Protein AF-Q9UZ11-F1 (afdb_monomer_lite)

Radius of gyration: 16.91 Å; chains: 1; bounding box: 34×44×53 Å

Sequence (144 aa):
MSLCFLFAASTLWEVFRMDMGGMKKVLNELENGRSWVAVTVKTREGPTKVLETFEKYLKDNGWKPQFKANWWSSNAFGVAMFEAEKGKEHRVVLVKWVVTEKEEVMNVESKDDREGRTEFYALVDMISDDLIFDSVLRHMMSRY

pLDDT: mean 82.61, std 19.15, range [29.97, 97.5]

Foldseek 3Di:
DDDDPPPVVVLCVLLVQADPVLLVVQVVCQVPFEQEKEWEWEDQDAFVSVQVSVCSSCVVVQKAFPDKDKFAAPQAWTWIWTWIDHDPRTHIYIYTYGNDPGRYTPDMDGDYPVRRVVVVVVRNVVSVVRCVPDPVNVVVVVVD

Structure (mmCIF, N/CA/C/O backbone):
data_AF-Q9UZ11-F1
#
_entry.id   AF-Q9UZ11-F1
#
loop_
_atom_site.group_PDB
_atom_site.id
_atom_site.type_symbol
_atom_site.label_atom_id
_atom_site.label_alt_id
_atom_site.label_comp_id
_atom_site.label_asym_id
_atom_site.label_entity_id
_atom_site.label_seq_id
_atom_site.pdbx_PDB_ins_code
_atom_site.Cartn_x
_atom_site.Cartn_y
_atom_site.Cartn_z
_atom_site.occupancy
_atom_site.B_iso_or_equiv
_atom_site.auth_seq_id
_atom_site.auth_comp_id
_atom_site.auth_asym_id
_atom_site.auth_atom_id
_atom_site.pdbx_PDB_model_num
ATOM 1 N N . MET A 1 1 ? 10.553 15.613 36.832 1.00 41.75 1 MET A N 1
ATOM 2 C CA . MET A 1 1 ? 9.670 15.687 35.643 1.00 41.75 1 MET A CA 1
ATOM 3 C C . MET A 1 1 ? 10.459 16.321 34.507 1.00 41.75 1 MET A C 1
ATOM 5 O O . MET A 1 1 ? 11.206 17.241 34.798 1.00 41.75 1 MET A O 1
ATOM 9 N N . SER A 1 2 ? 10.284 15.828 33.276 1.00 40.19 2 SER A N 1
ATOM 10 C CA . SER A 1 2 ? 10.955 16.212 32.011 1.00 40.19 2 SER A CA 1
ATOM 11 C C . SER A 1 2 ? 12.120 15.332 31.565 1.00 40.19 2 SER A C 1
ATOM 13 O O . SER A 1 2 ? 13.282 15.703 31.658 1.00 40.19 2 SER A O 1
ATOM 15 N N . LEU A 1 3 ? 11.764 14.176 31.000 1.00 29.97 3 LEU A N 1
ATOM 16 C CA . LEU A 1 3 ? 12.594 13.391 30.079 1.00 29.97 3 LEU A CA 1
ATOM 17 C C . LEU A 1 3 ? 11.676 12.561 29.154 1.00 29.97 3 LEU A C 1
ATOM 19 O O . LEU A 1 3 ? 11.809 11.353 29.048 1.00 29.97 3 LEU A O 1
ATOM 23 N N . CYS A 1 4 ? 10.692 13.206 28.513 1.00 34.72 4 CYS A N 1
ATOM 24 C CA . CYS A 1 4 ? 9.807 12.542 27.534 1.00 34.72 4 CYS A CA 1
ATOM 25 C C . CYS A 1 4 ? 9.842 13.156 26.123 1.00 34.72 4 CYS A C 1
ATOM 27 O O . CYS A 1 4 ? 9.191 12.632 25.230 1.00 34.72 4 CYS A O 1
ATOM 29 N N . PHE A 1 5 ? 10.597 14.232 25.876 1.00 32.81 5 PHE A N 1
ATOM 30 C CA . PHE A 1 5 ? 10.496 14.970 24.605 1.00 32.81 5 PHE A CA 1
ATOM 31 C C . PHE A 1 5 ? 11.536 14.614 23.531 1.00 32.81 5 PHE A C 1
ATOM 33 O O . PHE A 1 5 ? 11.407 15.070 22.401 1.00 32.81 5 PHE A O 1
ATOM 40 N N . LEU A 1 6 ? 12.544 13.788 23.830 1.00 32.44 6 LEU A N 1
ATOM 41 C CA . LEU A 1 6 ? 13.666 13.568 22.902 1.00 32.44 6 LEU A CA 1
ATOM 42 C C . LEU A 1 6 ? 13.546 12.322 22.011 1.00 32.44 6 LEU A C 1
ATOM 44 O O . LEU A 1 6 ? 14.249 12.240 21.010 1.00 32.44 6 LEU A O 1
ATOM 48 N N . PHE A 1 7 ? 12.638 11.385 22.302 1.00 32.09 7 PHE A N 1
ATOM 49 C CA . PHE A 1 7 ? 12.524 10.139 21.525 1.00 32.09 7 PHE A CA 1
ATOM 50 C C . PHE A 1 7 ? 11.552 10.201 20.335 1.00 32.09 7 PHE A C 1
ATOM 52 O O . PHE A 1 7 ? 11.575 9.310 19.495 1.00 32.09 7 PHE A O 1
ATOM 59 N N . ALA A 1 8 ? 10.729 11.250 20.222 1.00 38.50 8 ALA A N 1
ATOM 60 C CA . ALA A 1 8 ? 9.795 11.413 19.101 1.00 38.50 8 ALA A CA 1
ATOM 61 C C . ALA A 1 8 ? 10.415 12.124 17.879 1.00 38.50 8 ALA A C 1
ATOM 63 O O . ALA A 1 8 ? 9.884 12.042 16.775 1.00 38.50 8 ALA A O 1
ATOM 64 N N . ALA A 1 9 ? 11.535 12.833 18.057 1.00 33.78 9 ALA A N 1
ATOM 65 C CA . ALA A 1 9 ? 12.107 13.685 17.012 1.00 33.78 9 ALA A CA 1
ATOM 66 C C . ALA A 1 9 ? 12.907 12.907 15.949 1.00 33.78 9 ALA A C 1
ATOM 68 O O . ALA A 1 9 ? 12.912 13.301 14.784 1.00 33.78 9 ALA A O 1
ATOM 69 N N . SER A 1 10 ? 13.550 11.792 16.313 1.00 34.34 10 SER A N 1
ATOM 70 C CA . SER A 1 10 ? 14.327 10.980 15.362 1.00 34.34 10 SER A CA 1
ATOM 71 C C . SER A 1 10 ? 13.445 10.089 14.485 1.00 34.34 10 SER A C 1
ATOM 73 O O . SER A 1 10 ? 13.778 9.828 13.332 1.00 34.34 10 SER A O 1
ATOM 75 N N . THR A 1 11 ? 12.287 9.660 14.990 1.00 43.97 11 THR A N 1
ATOM 76 C CA . THR A 1 11 ? 11.329 8.822 14.258 1.00 43.97 11 THR A CA 1
ATOM 77 C C . THR A 1 11 ? 10.563 9.598 13.189 1.00 43.97 11 THR A C 1
ATOM 79 O O . THR A 1 11 ? 10.284 9.033 12.130 1.00 43.97 11 THR A O 1
ATOM 82 N N . LEU A 1 12 ? 10.298 10.888 13.411 1.00 40.09 12 LEU A N 1
ATOM 83 C CA . LEU A 1 12 ? 9.686 11.772 12.414 1.00 40.09 12 LEU A CA 1
ATOM 84 C C . LEU A 1 12 ? 10.582 11.952 11.177 1.00 40.09 12 LEU A C 1
ATOM 86 O O . LEU A 1 12 ? 10.079 11.946 10.061 1.00 40.09 12 LEU A O 1
ATOM 90 N N . TRP A 1 13 ? 11.904 12.037 11.345 1.00 42.22 13 TRP A N 1
ATOM 91 C CA . TRP A 1 13 ? 12.835 12.399 10.266 1.00 42.22 13 TRP A CA 1
ATOM 92 C C . TRP A 1 13 ? 12.903 11.419 9.081 1.00 42.22 13 TRP A C 1
ATOM 94 O O . TRP A 1 13 ? 13.105 11.858 7.953 1.00 42.22 13 TRP A O 1
ATOM 104 N N . GLU A 1 14 ? 12.702 10.116 9.295 1.00 45.16 14 GLU A N 1
ATOM 105 C CA . GLU A 1 14 ? 12.722 9.131 8.197 1.00 45.16 14 GLU A CA 1
ATOM 106 C C . GLU A 1 14 ? 11.420 9.104 7.387 1.00 45.16 14 GLU A C 1
ATOM 108 O O . GLU A 1 14 ? 11.455 8.927 6.174 1.00 45.16 14 GLU A O 1
ATOM 113 N N . VAL A 1 15 ? 10.275 9.327 8.039 1.00 48.28 15 VAL A N 1
ATOM 114 C CA . VAL A 1 15 ? 8.969 9.442 7.362 1.00 48.28 15 VAL A CA 1
ATOM 115 C C . VAL A 1 15 ? 8.876 10.778 6.604 1.00 48.28 15 VAL A C 1
ATOM 117 O O . VAL A 1 15 ? 8.186 10.881 5.595 1.00 48.28 15 VAL A O 1
ATOM 120 N N . PHE A 1 16 ? 9.635 11.788 7.044 1.00 46.22 16 PHE A N 1
ATOM 121 C CA . PHE A 1 16 ? 9.635 13.161 6.528 1.00 46.22 16 PHE A CA 1
ATOM 122 C C . PHE A 1 16 ? 10.179 13.346 5.101 1.00 46.22 16 PHE A C 1
ATOM 124 O O . PHE A 1 16 ? 10.142 14.468 4.594 1.00 46.22 16 PHE A O 1
ATOM 131 N N . ARG A 1 17 ? 10.706 12.300 4.447 1.00 57.00 17 ARG A N 1
ATOM 132 C CA . ARG A 1 17 ? 11.161 12.401 3.048 1.00 57.00 17 ARG A CA 1
ATOM 133 C C . ARG A 1 17 ? 10.034 12.293 2.026 1.00 57.00 17 ARG A C 1
ATOM 135 O O . ARG A 1 17 ? 10.169 12.889 0.962 1.00 57.00 17 ARG A O 1
ATOM 142 N N . MET A 1 18 ? 8.951 11.581 2.332 1.00 61.84 18 MET A N 1
ATOM 143 C CA . MET A 1 18 ? 7.784 11.530 1.448 1.00 61.84 18 MET A CA 1
ATOM 144 C C . MET A 1 18 ? 6.933 12.787 1.627 1.00 61.84 18 MET A C 1
ATOM 146 O O . MET A 1 18 ? 6.767 13.277 2.744 1.00 61.84 18 MET A O 1
ATOM 150 N N . ASP A 1 19 ? 6.389 13.306 0.523 1.00 71.81 19 ASP A N 1
ATOM 151 C CA . ASP A 1 19 ? 5.545 14.502 0.527 1.00 71.81 19 ASP A CA 1
ATOM 152 C C . ASP A 1 19 ? 4.436 14.430 1.599 1.00 71.81 19 ASP A C 1
ATOM 154 O O . ASP A 1 19 ? 3.516 13.605 1.548 1.00 71.81 19 ASP A O 1
ATOM 158 N N . MET A 1 20 ? 4.520 15.343 2.570 1.00 60.69 20 MET A N 1
ATOM 159 C CA . MET A 1 20 ? 3.581 15.472 3.685 1.00 60.69 20 MET A CA 1
ATOM 160 C C . MET A 1 20 ? 2.146 15.745 3.215 1.00 60.69 20 MET A C 1
ATOM 162 O O . MET A 1 20 ? 1.201 15.381 3.920 1.00 60.69 20 MET A O 1
ATOM 166 N N . GLY A 1 21 ? 1.958 16.391 2.055 1.00 69.31 21 GLY A N 1
ATOM 167 C CA . GLY A 1 21 ? 0.635 16.617 1.466 1.00 69.31 21 GLY A CA 1
ATOM 168 C C . GLY A 1 21 ? -0.012 15.306 1.021 1.00 69.31 21 GLY A C 1
ATOM 169 O O . GLY A 1 21 ? -1.132 14.984 1.426 1.00 69.31 21 GLY A O 1
ATOM 170 N N . GLY A 1 22 ? 0.740 14.514 0.265 1.00 81.25 22 GLY A N 1
ATOM 171 C CA . GLY A 1 22 ? 0.375 13.172 -0.158 1.00 81.25 22 GLY A CA 1
ATOM 172 C C . GLY A 1 22 ? 0.032 12.218 0.982 1.00 81.25 22 GLY A C 1
ATOM 173 O O . GLY A 1 22 ? -1.028 11.591 0.968 1.00 81.25 22 GLY A O 1
ATOM 174 N N . MET A 1 23 ? 0.884 12.149 2.007 1.00 86.12 23 MET A N 1
ATOM 175 C CA . MET A 1 23 ? 0.657 11.254 3.148 1.00 86.12 23 MET A CA 1
ATOM 176 C C . MET A 1 23 ? -0.607 11.633 3.930 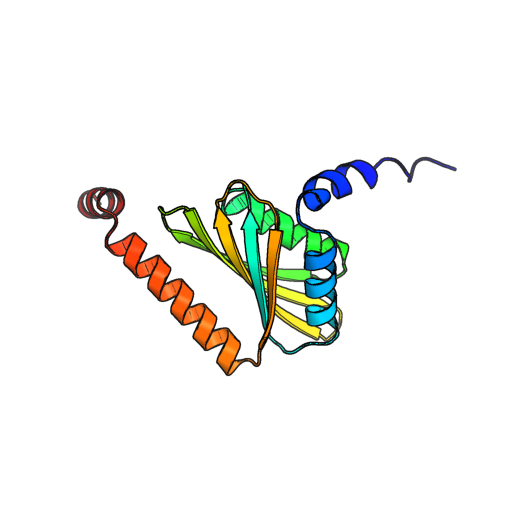1.00 86.12 23 MET A C 1
ATOM 178 O O . MET A 1 23 ? -1.404 10.762 4.265 1.00 86.12 23 MET A O 1
ATOM 182 N N . LYS A 1 24 ? -0.885 12.929 4.136 1.00 88.25 24 LYS A N 1
ATOM 183 C CA . LYS A 1 24 ? -2.157 13.368 4.746 1.00 88.25 24 LYS A CA 1
ATOM 184 C C . LYS A 1 24 ? -3.381 12.889 3.963 1.00 88.25 24 LYS A C 1
ATOM 186 O O . LYS A 1 24 ? -4.381 12.521 4.575 1.00 88.25 24 LYS A O 1
ATOM 191 N N . LYS A 1 25 ? -3.304 12.865 2.628 1.00 91.19 25 LYS A N 1
ATOM 192 C CA . LYS A 1 25 ? -4.383 12.331 1.787 1.00 91.19 25 LYS A CA 1
ATOM 193 C C . LYS A 1 25 ? -4.579 10.829 2.017 1.00 91.19 25 LYS A C 1
ATOM 195 O O . LYS A 1 25 ? -5.719 10.394 2.111 1.00 91.19 25 LYS A O 1
ATOM 200 N N . VAL A 1 26 ? -3.499 10.058 2.183 1.00 91.94 26 VAL A N 1
ATOM 201 C CA . VAL A 1 26 ? -3.579 8.626 2.536 1.00 91.94 26 VAL A CA 1
ATOM 202 C C . VAL A 1 26 ? -4.350 8.425 3.837 1.00 91.94 26 VAL A C 1
ATOM 204 O O . VAL A 1 26 ? -5.270 7.612 3.874 1.00 91.94 26 VAL A O 1
ATOM 207 N N . LEU A 1 27 ? -4.028 9.190 4.885 1.00 91.94 27 LEU A N 1
ATOM 208 C CA . LEU A 1 27 ? -4.745 9.089 6.158 1.00 91.94 27 LEU A CA 1
ATOM 209 C C . LEU A 1 27 ? -6.224 9.460 6.021 1.00 91.94 27 LEU A C 1
ATOM 211 O O . LEU A 1 27 ? -7.078 8.759 6.554 1.00 91.94 27 LEU A O 1
ATOM 215 N N . ASN A 1 28 ? -6.531 10.522 5.274 1.00 93.12 28 ASN A N 1
ATOM 216 C CA . ASN A 1 28 ? -7.914 10.927 5.042 1.00 93.12 28 ASN A CA 1
ATOM 217 C C . ASN A 1 28 ? -8.735 9.825 4.353 1.00 93.12 28 ASN A C 1
ATOM 219 O O . ASN A 1 28 ? -9.866 9.567 4.756 1.00 93.12 28 ASN A O 1
ATOM 223 N N . GLU A 1 29 ? -8.169 9.164 3.340 1.00 94.00 29 GLU A N 1
ATOM 224 C CA . GLU A 1 29 ? -8.831 8.047 2.654 1.00 94.00 29 GLU A CA 1
ATOM 225 C C . GLU A 1 29 ? -8.922 6.792 3.535 1.00 94.00 29 GLU A C 1
ATOM 227 O O . GLU A 1 29 ? -9.893 6.050 3.453 1.00 94.00 29 GLU A O 1
ATOM 232 N N . LEU A 1 30 ? -7.960 6.559 4.426 1.00 92.75 30 LEU A N 1
ATOM 233 C CA . LEU A 1 30 ? -8.035 5.465 5.396 1.00 92.75 30 LEU A CA 1
ATOM 234 C C . LEU A 1 30 ? -9.182 5.644 6.397 1.00 92.75 30 LEU A C 1
ATOM 236 O O . LEU A 1 30 ? -9.888 4.683 6.704 1.00 92.75 30 LEU A O 1
ATOM 240 N N . GLU A 1 31 ? -9.365 6.863 6.903 1.00 91.75 31 GLU A N 1
ATOM 241 C CA . GLU A 1 31 ? -10.382 7.170 7.915 1.00 91.75 31 GLU A CA 1
ATOM 242 C C . GLU A 1 31 ? -11.778 7.330 7.301 1.00 91.75 31 GLU A C 1
ATOM 244 O O . GLU A 1 31 ? -12.756 6.829 7.848 1.00 91.75 31 GLU A O 1
ATOM 249 N N . ASN A 1 32 ? -11.885 7.974 6.136 1.00 91.75 32 ASN A N 1
ATOM 250 C CA . ASN A 1 32 ? -13.180 8.352 5.556 1.00 91.75 32 ASN A CA 1
ATOM 251 C C . ASN A 1 32 ? -13.539 7.594 4.271 1.00 91.75 32 ASN A C 1
ATOM 253 O O . ASN A 1 32 ? -14.658 7.714 3.772 1.00 91.75 32 ASN A O 1
ATOM 257 N N . GLY A 1 33 ? -12.594 6.850 3.702 1.00 87.12 33 GLY A N 1
ATOM 258 C CA . GLY A 1 33 ? -12.736 6.226 2.396 1.00 87.12 33 GLY A CA 1
ATOM 259 C C . GLY A 1 33 ? -13.363 4.836 2.420 1.00 87.12 33 GLY A C 1
ATOM 260 O O . GLY A 1 33 ? -14.078 4.422 3.342 1.00 87.12 33 GLY A O 1
ATOM 261 N N . ARG A 1 34 ? -13.113 4.097 1.338 1.00 92.12 34 ARG A N 1
ATOM 262 C CA . ARG A 1 34 ? -13.656 2.748 1.110 1.00 92.12 34 ARG A CA 1
ATOM 263 C C . ARG A 1 34 ? -12.756 1.670 1.726 1.00 92.12 34 ARG A C 1
ATOM 265 O O . ARG A 1 34 ? -11.782 1.975 2.407 1.00 92.12 34 ARG A O 1
ATOM 272 N N . SER A 1 35 ? -13.126 0.396 1.596 1.00 92.75 35 SER A N 1
ATOM 273 C CA . SER A 1 35 ? -12.389 -0.710 2.228 1.00 92.75 35 SER A CA 1
ATOM 274 C C . SER A 1 35 ? -10.953 -0.845 1.714 1.00 92.75 35 SER A C 1
ATOM 276 O O . SER A 1 35 ? -10.107 -1.343 2.452 1.00 92.75 35 SER A O 1
ATOM 278 N N . TRP A 1 36 ? -10.670 -0.362 0.501 1.00 96.75 36 TRP A N 1
ATOM 279 C CA . TRP A 1 36 ? -9.337 -0.350 -0.093 1.00 96.75 36 TRP A CA 1
ATOM 280 C C . TRP A 1 36 ? -8.851 1.077 -0.348 1.00 96.75 36 TRP A C 1
ATOM 282 O O . TRP A 1 36 ? -9.601 1.911 -0.855 1.00 96.75 36 TRP A O 1
ATOM 292 N N . VAL A 1 37 ? -7.577 1.338 -0.058 1.00 97.12 37 VAL A N 1
ATOM 293 C CA . VAL A 1 37 ? -6.883 2.595 -0.362 1.00 97.12 37 VAL A CA 1
ATOM 294 C C . VAL A 1 37 ? -5.651 2.277 -1.201 1.00 97.12 37 VAL A C 1
ATOM 296 O O . VAL A 1 37 ? -4.677 1.712 -0.707 1.00 97.12 37 VAL A O 1
ATOM 299 N N . ALA A 1 38 ? -5.691 2.632 -2.482 1.00 97.00 38 ALA A N 1
ATOM 300 C CA . ALA A 1 38 ? -4.567 2.486 -3.394 1.00 97.00 38 ALA A CA 1
ATOM 301 C C . ALA A 1 38 ? -3.739 3.775 -3.421 1.00 97.00 38 ALA A C 1
ATOM 303 O O . ALA A 1 38 ? -4.236 4.852 -3.744 1.00 97.00 38 ALA A O 1
ATOM 304 N N . VAL A 1 39 ? -2.458 3.656 -3.107 1.00 96.56 39 VAL A N 1
ATOM 305 C CA . VAL A 1 39 ? -1.474 4.730 -3.050 1.00 96.56 39 VAL A CA 1
ATOM 306 C C . VAL A 1 39 ? -0.446 4.477 -4.142 1.00 96.56 39 VAL A C 1
ATOM 308 O O . VAL A 1 39 ? 0.087 3.379 -4.246 1.00 96.56 39 VAL A O 1
ATOM 311 N N . THR A 1 40 ? -0.166 5.476 -4.972 1.00 96.19 40 THR A N 1
ATOM 312 C CA . THR A 1 40 ? 0.909 5.417 -5.972 1.00 96.19 40 THR A CA 1
ATOM 313 C C . THR A 1 40 ? 2.025 6.341 -5.542 1.00 96.19 40 THR A C 1
ATOM 315 O O . THR A 1 40 ? 1.772 7.525 -5.322 1.00 96.19 40 THR A O 1
ATOM 318 N N . VAL A 1 41 ? 3.246 5.828 -5.442 1.00 95.19 41 VAL A N 1
ATOM 319 C CA . VAL A 1 41 ? 4.390 6.585 -4.941 1.00 95.19 41 VAL A CA 1
ATOM 320 C C . VAL A 1 41 ? 5.608 6.433 -5.839 1.00 95.19 41 VAL A C 1
ATOM 322 O O . VAL A 1 41 ? 5.882 5.373 -6.399 1.00 95.19 41 VAL A O 1
ATOM 325 N N . LYS A 1 42 ? 6.355 7.522 -5.951 1.00 93.69 42 LYS A N 1
ATOM 326 C CA . LYS A 1 42 ? 7.748 7.517 -6.378 1.00 93.69 42 LYS A CA 1
ATOM 327 C C . LYS A 1 42 ? 8.605 7.554 -5.130 1.00 93.69 42 LYS A C 1
ATOM 329 O O . LYS A 1 42 ? 8.310 8.325 -4.219 1.00 93.69 42 LYS A O 1
ATOM 334 N N . THR A 1 43 ? 9.641 6.736 -5.102 1.00 92.62 43 THR A N 1
ATOM 335 C CA . THR A 1 43 ? 10.548 6.664 -3.959 1.00 92.62 43 THR A CA 1
ATOM 336 C C . THR A 1 43 ? 11.975 6.431 -4.419 1.00 92.62 43 THR A C 1
ATOM 338 O O . THR A 1 43 ? 12.191 5.895 -5.494 1.00 92.62 43 THR A O 1
ATOM 341 N N . ARG A 1 44 ? 12.964 6.825 -3.629 1.00 91.19 44 ARG A N 1
ATOM 342 C CA . ARG A 1 44 ? 14.379 6.476 -3.815 1.00 91.19 44 ARG A CA 1
ATOM 343 C C . ARG A 1 44 ? 14.728 5.166 -3.117 1.00 91.19 44 ARG A C 1
ATOM 345 O O . ARG A 1 44 ? 15.835 4.660 -3.275 1.00 91.19 44 ARG A O 1
ATOM 352 N N . GLU A 1 45 ? 13.802 4.658 -2.315 1.00 88.62 45 GLU A N 1
ATOM 353 C CA . GLU A 1 45 ? 14.017 3.550 -1.407 1.00 88.62 45 GLU A CA 1
ATOM 354 C C . GLU A 1 45 ? 13.613 2.212 -2.038 1.00 88.62 45 GLU A C 1
ATOM 356 O O . GLU A 1 45 ? 12.722 2.122 -2.882 1.00 88.62 45 GLU A O 1
ATOM 361 N N . GLY A 1 46 ? 14.282 1.144 -1.608 1.00 86.38 46 GLY A N 1
ATOM 362 C CA . GLY A 1 46 ? 13.987 -0.214 -2.058 1.00 86.38 46 GLY A CA 1
ATOM 363 C C . GLY A 1 46 ? 12.736 -0.829 -1.406 1.00 86.38 46 GLY A C 1
ATOM 364 O O . GLY A 1 46 ? 12.204 -0.291 -0.429 1.00 86.38 46 GLY A O 1
ATOM 365 N N . PRO A 1 47 ? 12.310 -2.020 -1.874 1.00 89.06 47 PRO A N 1
ATOM 366 C CA . PRO A 1 47 ? 11.079 -2.701 -1.453 1.00 89.06 47 PRO A CA 1
ATOM 367 C C . PRO A 1 47 ? 10.902 -2.796 0.069 1.00 89.06 47 PRO A C 1
ATOM 369 O O . PRO A 1 47 ? 9.833 -2.494 0.599 1.00 89.06 47 PRO A O 1
ATOM 372 N N . THR A 1 48 ? 11.953 -3.201 0.785 1.00 90.62 48 THR A N 1
ATOM 373 C CA . THR A 1 48 ? 11.920 -3.373 2.244 1.00 90.62 48 THR A CA 1
ATOM 374 C C . THR A 1 48 ? 11.645 -2.059 2.962 1.00 90.62 48 THR A C 1
ATOM 376 O O . THR A 1 48 ? 10.802 -2.001 3.854 1.00 90.62 48 THR A O 1
ATOM 379 N N . LYS A 1 49 ? 12.317 -0.983 2.546 1.00 91.06 49 LYS A N 1
ATOM 380 C CA . LYS A 1 49 ? 12.219 0.311 3.218 1.00 91.06 49 LYS A CA 1
ATOM 381 C C . LYS A 1 49 ? 10.889 1.004 2.918 1.00 91.06 49 LYS A C 1
ATOM 383 O O . LYS A 1 49 ? 10.340 1.647 3.812 1.00 91.06 49 LYS A O 1
ATOM 388 N N . VAL A 1 50 ? 10.312 0.803 1.727 1.00 90.94 50 VAL A N 1
ATOM 389 C CA . VAL A 1 50 ? 8.925 1.214 1.428 1.00 90.94 50 VAL A CA 1
ATOM 390 C C . VAL A 1 50 ? 7.956 0.560 2.407 1.00 90.94 50 VAL A C 1
ATOM 392 O O . VAL A 1 50 ? 7.128 1.240 3.016 1.00 90.94 50 VAL A O 1
ATOM 395 N N . LEU A 1 51 ? 8.090 -0.753 2.604 1.00 93.38 51 LEU A N 1
ATOM 396 C CA . LEU A 1 51 ? 7.210 -1.504 3.487 1.00 93.38 51 LEU A CA 1
ATOM 397 C C . LEU A 1 51 ? 7.342 -1.057 4.954 1.00 93.38 51 LEU A C 1
ATOM 399 O O . LEU A 1 51 ? 6.331 -0.820 5.613 1.00 93.38 51 LEU A O 1
ATOM 403 N N . GLU A 1 52 ? 8.567 -0.864 5.448 1.00 94.06 52 GLU A N 1
ATOM 404 C CA . GLU A 1 52 ? 8.828 -0.329 6.794 1.00 94.06 52 GLU A CA 1
ATOM 405 C C . GLU A 1 52 ? 8.265 1.085 6.985 1.00 94.06 52 GLU A C 1
ATOM 407 O O . GLU A 1 52 ? 7.681 1.389 8.027 1.00 94.06 52 GLU A O 1
ATOM 412 N N . THR A 1 53 ? 8.421 1.950 5.980 1.00 92.31 53 THR A N 1
ATOM 413 C CA . THR A 1 53 ? 7.968 3.346 6.038 1.00 92.31 53 THR A CA 1
ATOM 414 C C . THR A 1 53 ? 6.450 3.422 6.149 1.00 92.31 53 THR A C 1
ATOM 416 O O . THR A 1 53 ? 5.934 4.121 7.023 1.00 92.31 53 THR A O 1
ATOM 419 N N . PHE A 1 54 ? 5.723 2.662 5.325 1.00 93.38 54 PHE A N 1
ATOM 420 C CA . PHE A 1 54 ? 4.262 2.617 5.396 1.00 93.38 54 PHE A CA 1
ATOM 421 C C . PHE A 1 54 ? 3.756 1.925 6.659 1.00 93.38 54 PHE A C 1
ATOM 423 O O . PHE A 1 54 ? 2.807 2.407 7.272 1.00 93.38 54 PHE A O 1
ATOM 430 N N . GLU A 1 55 ? 4.397 0.845 7.104 1.00 95.25 55 GLU A N 1
ATOM 431 C CA . GLU A 1 55 ? 4.036 0.192 8.364 1.00 95.25 55 GLU A CA 1
ATOM 432 C C . GLU A 1 55 ? 4.157 1.155 9.548 1.00 95.25 55 GLU A C 1
ATOM 434 O O . GLU A 1 55 ? 3.246 1.251 10.373 1.00 95.25 55 GLU A O 1
ATOM 439 N N . LYS A 1 56 ? 5.281 1.873 9.626 1.00 94.44 56 LYS A N 1
ATOM 440 C CA . LYS A 1 56 ? 5.521 2.882 10.654 1.00 94.44 56 LYS A CA 1
ATOM 441 C C . LYS A 1 56 ? 4.485 3.995 10.571 1.00 94.44 56 LYS A C 1
ATOM 443 O O . LYS A 1 56 ? 3.866 4.313 11.579 1.00 94.44 56 LYS A O 1
ATOM 448 N N . TYR A 1 57 ? 4.231 4.514 9.371 1.00 93.62 57 TYR A N 1
ATOM 449 C CA . TYR A 1 57 ? 3.226 5.547 9.150 1.00 93.62 57 TYR A CA 1
ATOM 450 C C . TYR A 1 57 ? 1.829 5.121 9.627 1.00 93.62 57 TYR A C 1
ATOM 452 O O . TYR A 1 57 ? 1.154 5.883 10.318 1.00 93.62 57 TYR A O 1
ATOM 460 N N . LEU A 1 58 ? 1.400 3.897 9.311 1.00 94.88 58 LEU A N 1
ATOM 461 C CA . LEU A 1 58 ? 0.122 3.356 9.779 1.00 94.88 58 LEU A CA 1
ATOM 462 C C . LEU A 1 58 ? 0.081 3.280 11.312 1.00 94.88 58 LEU A C 1
ATOM 464 O O . LEU A 1 58 ? -0.860 3.794 11.925 1.00 94.88 58 LEU A O 1
ATOM 468 N N . LYS A 1 59 ? 1.127 2.717 11.932 1.00 95.81 59 LYS A N 1
ATOM 469 C CA . LYS A 1 59 ? 1.239 2.588 13.395 1.00 95.81 59 LYS A CA 1
ATOM 470 C C . LYS A 1 59 ? 1.204 3.937 14.106 1.00 95.81 59 LYS A C 1
ATOM 472 O O . LYS A 1 59 ? 0.450 4.090 15.067 1.00 95.81 59 LYS A O 1
ATOM 477 N N . ASP A 1 60 ? 1.950 4.917 13.605 1.00 94.75 60 ASP A N 1
ATOM 478 C CA . ASP A 1 60 ? 2.021 6.267 14.173 1.00 94.75 6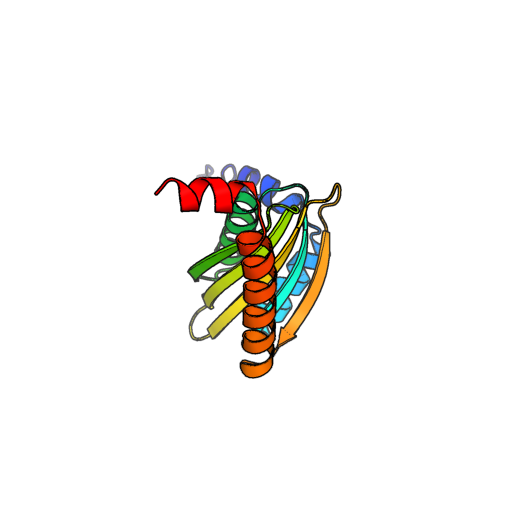0 ASP A CA 1
ATOM 479 C C . ASP A 1 60 ? 0.656 6.983 14.133 1.00 94.75 60 ASP A C 1
ATOM 481 O O . ASP A 1 60 ? 0.379 7.842 14.968 1.00 94.75 60 ASP A O 1
ATOM 485 N N . ASN A 1 61 ? -0.238 6.584 13.218 1.00 94.31 61 ASN A N 1
ATOM 486 C CA . ASN A 1 61 ? -1.596 7.123 13.082 1.00 94.31 61 ASN A CA 1
ATOM 487 C C . ASN A 1 61 ? -2.689 6.217 13.689 1.00 94.31 61 ASN A C 1
ATOM 489 O O . ASN A 1 61 ? -3.889 6.396 13.434 1.00 94.31 61 ASN A O 1
ATOM 493 N N . GLY A 1 62 ? -2.290 5.248 14.517 1.00 95.25 62 GLY A N 1
ATOM 494 C CA . GLY A 1 62 ? -3.192 4.388 15.283 1.00 95.25 62 GLY A CA 1
ATOM 495 C C . GLY A 1 62 ? -3.803 3.224 14.501 1.00 95.25 62 GLY A C 1
ATOM 496 O O . GLY A 1 62 ? -4.657 2.525 15.048 1.00 95.25 62 GLY A O 1
ATOM 497 N N . TRP A 1 63 ? -3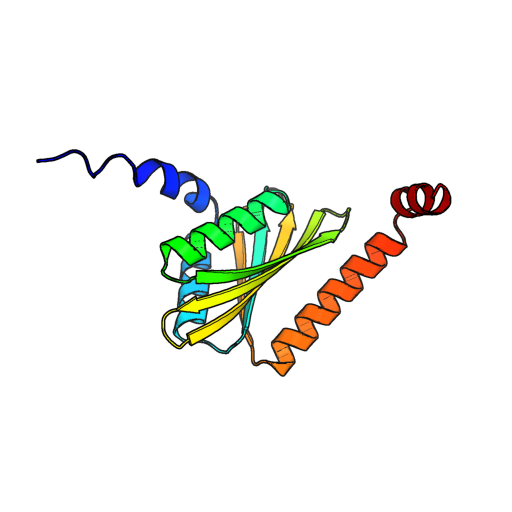.374 2.999 13.258 1.00 97.12 63 TRP A N 1
ATOM 498 C CA . TRP A 1 63 ? -3.702 1.797 12.497 1.00 97.12 63 TRP A CA 1
ATOM 499 C C . TRP A 1 63 ? -2.761 0.660 12.895 1.00 97.12 63 TRP A C 1
ATOM 501 O O . TRP A 1 63 ? -1.561 0.857 13.069 1.00 97.12 63 TRP A O 1
ATOM 511 N N . LYS A 1 64 ? -3.296 -0.549 13.040 1.00 96.88 64 LYS A N 1
ATOM 512 C CA . LYS A 1 64 ? -2.553 -1.755 13.413 1.00 96.88 64 LYS A CA 1
ATOM 513 C C . LYS A 1 64 ? -2.460 -2.682 12.204 1.00 96.88 64 LYS A C 1
ATOM 515 O O . LYS A 1 64 ? -3.454 -3.336 11.897 1.00 96.88 64 LYS A O 1
ATOM 520 N N . PRO A 1 65 ? -1.310 -2.747 11.512 1.00 95.88 65 PRO A N 1
ATOM 521 C CA . PRO A 1 65 ? -1.109 -3.708 10.436 1.00 95.88 65 PRO A CA 1
ATOM 522 C C . PRO A 1 65 ? -1.161 -5.136 10.993 1.00 95.88 65 PRO A C 1
ATOM 524 O O . PRO A 1 65 ? -0.343 -5.490 11.841 1.00 95.88 65 PRO A O 1
ATOM 527 N N . GLN A 1 66 ? -2.127 -5.927 10.535 1.00 96.56 66 GLN A N 1
ATOM 528 C CA . GLN A 1 66 ? -2.291 -7.345 10.877 1.00 96.56 66 GLN A CA 1
ATOM 529 C C . GLN A 1 66 ? -1.556 -8.238 9.877 1.00 96.56 66 GLN A C 1
ATOM 531 O O . GLN A 1 66 ? -0.952 -9.243 10.245 1.00 96.56 66 GLN A O 1
ATOM 536 N N . PHE A 1 67 ? -1.561 -7.827 8.609 1.00 95.56 67 PHE A N 1
ATOM 537 C CA . PHE A 1 67 ? -0.871 -8.502 7.524 1.00 95.56 67 PHE A CA 1
ATOM 538 C C . PHE A 1 67 ? -0.114 -7.485 6.677 1.00 95.56 67 PHE A C 1
ATOM 540 O O . PHE A 1 67 ? -0.568 -6.357 6.474 1.00 95.56 67 PHE A O 1
ATOM 547 N N . LYS A 1 68 ? 1.054 -7.895 6.180 1.00 95.50 68 LYS A N 1
ATOM 548 C CA . LYS A 1 68 ? 1.820 -7.136 5.196 1.00 95.50 68 LYS A CA 1
ATOM 549 C C . LYS A 1 68 ? 2.529 -8.086 4.245 1.00 95.50 68 LYS A C 1
ATOM 551 O O . LYS A 1 68 ? 3.113 -9.078 4.677 1.00 95.50 68 LYS A O 1
ATOM 556 N N . ALA A 1 69 ? 2.516 -7.750 2.968 1.00 93.25 69 ALA A N 1
ATOM 557 C CA . ALA A 1 69 ? 3.252 -8.467 1.942 1.00 93.25 69 ALA A CA 1
ATOM 558 C C . ALA A 1 69 ? 3.730 -7.492 0.869 1.00 93.25 69 ALA A C 1
ATOM 560 O O . ALA A 1 69 ? 3.188 -6.397 0.727 1.00 93.25 69 ALA A O 1
ATOM 561 N N . ASN A 1 70 ? 4.771 -7.875 0.140 1.00 92.31 70 ASN A N 1
ATOM 562 C CA . ASN A 1 70 ? 5.342 -7.059 -0.919 1.00 92.31 70 ASN A CA 1
ATOM 563 C C . ASN A 1 70 ? 5.723 -7.945 -2.097 1.00 92.31 70 ASN A C 1
ATOM 565 O O . ASN A 1 70 ? 6.330 -8.998 -1.902 1.00 92.31 70 ASN A O 1
ATOM 569 N N . TRP A 1 71 ? 5.406 -7.478 -3.295 1.00 92.69 71 TRP A N 1
ATOM 570 C CA . TRP A 1 71 ? 5.805 -8.068 -4.564 1.00 92.69 71 TRP A CA 1
ATOM 571 C C . TRP A 1 71 ? 6.572 -7.013 -5.339 1.00 92.69 71 TRP A C 1
ATOM 573 O O . TRP A 1 71 ? 6.151 -5.858 -5.394 1.00 92.69 71 TRP A O 1
ATOM 583 N N . TRP A 1 72 ? 7.702 -7.386 -5.923 1.00 90.62 72 TRP A N 1
ATOM 584 C CA . TRP A 1 72 ? 8.512 -6.455 -6.691 1.00 90.62 72 TRP A CA 1
ATOM 585 C C . TRP A 1 72 ? 9.202 -7.138 -7.855 1.00 90.62 72 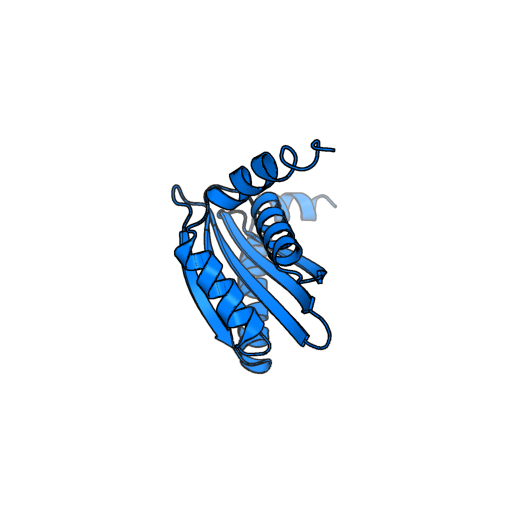TRP A C 1
ATOM 587 O O . TRP A 1 72 ? 9.525 -8.323 -7.808 1.00 90.62 72 TRP A O 1
ATOM 597 N N . SER A 1 73 ? 9.414 -6.344 -8.892 1.00 86.75 73 SER A N 1
ATOM 598 C CA . SER A 1 73 ? 10.128 -6.707 -10.104 1.00 86.75 73 SER A CA 1
ATOM 599 C C . SER A 1 73 ? 11.608 -6.322 -9.977 1.00 86.75 73 SER A C 1
ATOM 601 O O . SER A 1 73 ? 11.971 -5.414 -9.216 1.00 86.75 73 SER A O 1
ATOM 603 N N . SER A 1 74 ? 12.477 -6.984 -10.748 1.00 81.00 74 SER A N 1
ATOM 604 C CA . SER A 1 74 ? 13.882 -6.578 -10.895 1.00 81.00 74 SER A CA 1
ATOM 605 C C . SER A 1 74 ? 14.028 -5.211 -11.586 1.00 81.00 74 SER A C 1
ATOM 607 O O . SER A 1 74 ? 15.034 -4.530 -11.390 1.00 81.00 74 SER A O 1
ATOM 609 N N . ASN A 1 75 ? 12.982 -4.732 -12.271 1.00 79.88 75 ASN A N 1
ATOM 610 C CA . ASN A 1 75 ? 12.884 -3.411 -12.902 1.00 79.88 75 ASN A CA 1
ATOM 611 C C . ASN A 1 75 ? 12.501 -2.276 -11.928 1.00 79.88 75 ASN A C 1
ATOM 613 O O . ASN A 1 75 ? 11.997 -1.232 -12.344 1.00 79.88 75 ASN A O 1
ATOM 617 N N . ALA A 1 76 ? 12.749 -2.460 -10.629 1.00 87.38 76 ALA A N 1
ATOM 618 C CA . ALA A 1 76 ? 12.649 -1.426 -9.599 1.00 87.38 76 ALA A CA 1
ATOM 619 C C . ALA A 1 76 ? 11.246 -0.803 -9.423 1.00 87.38 76 ALA A C 1
ATOM 621 O O . ALA A 1 76 ? 11.104 0.382 -9.114 1.00 87.38 76 ALA A O 1
ATOM 622 N N . PHE A 1 77 ? 10.198 -1.613 -9.565 1.00 91.94 77 PHE A N 1
ATOM 623 C CA . PHE A 1 77 ? 8.833 -1.268 -9.168 1.00 91.94 77 PHE A CA 1
ATOM 624 C C . PHE A 1 77 ? 8.176 -2.433 -8.426 1.00 91.94 77 PHE A C 1
ATOM 626 O O . PHE A 1 77 ? 8.624 -3.579 -8.512 1.00 91.94 77 PHE A O 1
ATOM 633 N N . GLY A 1 78 ? 7.098 -2.148 -7.702 1.00 94.12 78 GLY A N 1
ATOM 634 C CA . GLY A 1 78 ? 6.374 -3.177 -6.976 1.00 94.12 78 GLY A CA 1
ATOM 635 C C . GLY A 1 78 ? 5.069 -2.707 -6.356 1.00 94.12 78 GLY A C 1
ATOM 636 O O . GLY A 1 78 ? 4.631 -1.564 -6.522 1.00 94.12 78 GLY A O 1
ATOM 637 N N . VAL A 1 79 ? 4.447 -3.625 -5.625 1.00 95.94 79 VAL A N 1
ATOM 638 C CA . VAL A 1 79 ? 3.241 -3.387 -4.840 1.00 95.94 79 VAL A CA 1
ATOM 639 C C . VAL A 1 79 ? 3.401 -3.986 -3.449 1.00 95.94 79 VAL A C 1
ATOM 641 O O . VAL A 1 79 ? 3.665 -5.178 -3.295 1.00 95.94 79 VAL A O 1
ATOM 644 N N . ALA A 1 80 ? 3.205 -3.157 -2.427 1.00 96.00 80 ALA A N 1
ATOM 645 C CA . ALA A 1 80 ? 3.032 -3.614 -1.057 1.00 96.00 80 ALA A CA 1
ATOM 646 C C . ALA A 1 80 ? 1.546 -3.603 -0.692 1.00 96.00 80 ALA A C 1
ATOM 648 O O . ALA A 1 80 ? 0.821 -2.673 -1.038 1.00 96.00 80 ALA A O 1
ATOM 649 N N . MET A 1 81 ? 1.096 -4.625 0.022 1.00 96.75 81 MET A N 1
ATOM 650 C CA . MET A 1 81 ? -0.254 -4.722 0.562 1.00 96.75 81 MET A CA 1
ATOM 651 C C . MET A 1 81 ? -0.176 -4.741 2.083 1.00 96.75 81 MET A C 1
ATOM 653 O O . MET A 1 81 ? 0.622 -5.487 2.650 1.00 96.75 81 MET A O 1
ATOM 657 N N . PHE A 1 82 ? -1.032 -3.957 2.730 1.00 97.50 82 PHE A N 1
ATOM 658 C CA . PHE A 1 82 ? -1.242 -3.982 4.171 1.00 97.50 82 PHE A CA 1
ATOM 659 C C . PHE A 1 82 ? -2.712 -4.224 4.464 1.00 97.50 82 PHE A C 1
ATOM 661 O O . PHE A 1 82 ? -3.562 -3.539 3.906 1.00 97.50 82 PHE A O 1
ATOM 668 N N . GLU A 1 83 ? -3.005 -5.126 5.388 1.00 96.88 83 GLU A N 1
ATOM 669 C CA . GLU A 1 83 ? -4.310 -5.184 6.043 1.00 96.88 83 GLU A CA 1
ATOM 670 C C . GLU A 1 83 ? -4.147 -4.552 7.416 1.00 96.88 83 GLU A C 1
ATOM 672 O O . GLU A 1 83 ? -3.290 -4.975 8.197 1.00 96.88 83 GLU A O 1
ATOM 677 N N . ALA A 1 84 ? -4.903 -3.495 7.690 1.00 96.94 84 ALA A N 1
ATOM 678 C CA . ALA A 1 84 ? -4.743 -2.703 8.894 1.00 96.94 84 ALA A CA 1
ATOM 679 C C . ALA A 1 84 ? -6.081 -2.421 9.574 1.00 96.94 84 ALA A C 1
ATOM 681 O O . ALA A 1 84 ? -7.095 -2.157 8.928 1.00 96.94 84 ALA A O 1
ATOM 682 N N . GLU A 1 85 ? -6.051 -2.421 10.904 1.00 96.69 85 GLU A N 1
ATOM 683 C CA . GLU A 1 85 ? -7.231 -2.214 11.737 1.00 96.69 85 GLU A CA 1
ATOM 684 C C . GLU A 1 85 ? -7.098 -0.985 12.634 1.00 96.69 85 GLU A C 1
ATOM 686 O O . GLU A 1 85 ? -6.047 -0.740 13.230 1.00 96.69 85 GLU A O 1
ATOM 691 N N . LYS A 1 86 ? -8.193 -0.243 12.805 1.00 95.81 86 LYS A N 1
ATOM 692 C CA . LYS A 1 86 ? -8.308 0.847 13.782 1.00 95.81 86 LYS A CA 1
ATOM 693 C C . LYS A 1 86 ? -9.672 0.758 14.463 1.00 95.81 86 LYS A C 1
ATOM 695 O O . LYS A 1 86 ? -10.706 1.130 13.917 1.00 95.81 86 LYS A O 1
ATOM 700 N N . GLY A 1 87 ? -9.694 0.210 15.677 1.00 92.75 87 GLY A N 1
ATOM 701 C CA . GLY A 1 87 ? -10.942 -0.042 16.402 1.00 92.75 87 GLY A CA 1
ATOM 702 C C . GLY A 1 87 ? -11.765 -1.157 15.752 1.00 92.75 87 GLY A C 1
ATOM 703 O O . GLY A 1 87 ? -11.381 -2.317 15.840 1.00 92.75 87 GLY A O 1
ATOM 704 N N . LYS A 1 88 ? -12.907 -0.808 15.145 1.00 91.25 88 LYS A N 1
ATOM 705 C CA . LYS A 1 88 ? -13.764 -1.743 14.384 1.00 91.25 88 LYS A CA 1
ATOM 706 C C . LYS A 1 88 ? -13.578 -1.624 12.870 1.00 91.25 88 LYS A C 1
ATOM 708 O O . LYS A 1 88 ? -14.216 -2.359 12.122 1.00 91.25 88 LYS A O 1
ATOM 713 N N . GLU A 1 89 ? -12.766 -0.672 12.424 1.00 93.94 89 GLU A N 1
ATOM 714 C CA . GLU A 1 89 ? -12.515 -0.446 11.009 1.00 93.94 89 GLU A CA 1
ATOM 715 C C . GLU A 1 89 ? -11.375 -1.329 10.527 1.00 93.94 89 GLU A C 1
ATOM 717 O O . GLU A 1 89 ? -10.343 -1.439 11.192 1.00 93.94 89 GLU A O 1
ATOM 722 N N . HIS A 1 90 ? -11.569 -1.915 9.350 1.00 94.50 90 HIS A N 1
ATOM 723 C CA . HIS A 1 90 ? -10.580 -2.709 8.642 1.00 94.50 90 HIS A CA 1
ATOM 724 C C . HIS A 1 90 ? -10.378 -2.112 7.250 1.00 94.50 90 HIS A C 1
ATOM 726 O O . HIS A 1 90 ? -11.349 -1.893 6.517 1.00 94.50 90 HIS A O 1
ATOM 732 N N . ARG A 1 91 ? -9.122 -1.857 6.885 1.00 95.38 91 ARG A N 1
ATOM 733 C CA . ARG A 1 91 ? -8.742 -1.294 5.588 1.00 95.38 91 ARG A CA 1
ATOM 734 C C . ARG A 1 91 ? -7.619 -2.102 4.972 1.00 95.38 91 ARG A C 1
ATOM 736 O O . ARG A 1 91 ? -6.706 -2.545 5.666 1.00 95.38 91 ARG A O 1
ATOM 743 N N . VAL A 1 92 ? -7.662 -2.214 3.653 1.00 96.62 92 VAL A N 1
ATOM 744 C CA . VAL A 1 92 ? -6.538 -2.697 2.860 1.00 96.62 92 VAL A CA 1
ATOM 745 C C . VAL A 1 92 ? -5.842 -1.506 2.217 1.00 96.62 92 VAL A C 1
ATOM 747 O O . VAL A 1 92 ? -6.484 -0.691 1.557 1.00 96.62 92 VAL A O 1
ATOM 750 N N . VAL A 1 93 ? -4.529 -1.397 2.389 1.00 97.19 93 VAL A N 1
ATOM 751 C CA . VAL A 1 93 ? -3.702 -0.380 1.733 1.00 97.19 93 VAL A CA 1
ATOM 752 C C . VAL A 1 93 ? -2.849 -1.049 0.675 1.00 97.19 93 VAL A C 1
ATOM 754 O O . VAL A 1 93 ? -2.038 -1.916 0.992 1.00 97.19 93 VAL A O 1
ATOM 757 N N . LEU A 1 94 ? -3.009 -0.618 -0.571 1.00 96.94 94 LEU A N 1
ATOM 758 C CA . LEU A 1 94 ? -2.162 -1.019 -1.688 1.00 96.94 94 LEU A CA 1
ATOM 759 C C . LEU A 1 94 ? -1.188 0.102 -2.007 1.00 96.94 94 LEU A C 1
ATOM 761 O O . LEU A 1 94 ? -1.593 1.148 -2.496 1.00 96.94 94 LEU A O 1
ATOM 765 N N . VAL A 1 95 ? 0.096 -0.111 -1.773 1.00 96.88 95 VAL A N 1
ATOM 766 C CA . VAL A 1 95 ? 1.151 0.850 -2.090 1.00 96.88 95 VAL A CA 1
ATOM 767 C C . VAL A 1 95 ? 1.849 0.401 -3.363 1.00 96.88 95 VAL A C 1
ATOM 769 O O . VAL A 1 95 ? 2.701 -0.481 -3.334 1.00 96.88 95 VAL A O 1
ATOM 772 N N . LYS A 1 96 ? 1.490 1.019 -4.484 1.00 96.25 96 LYS A N 1
ATOM 773 C CA . LYS A 1 96 ? 2.177 0.906 -5.772 1.00 96.25 96 LYS A CA 1
ATOM 774 C C . LYS A 1 96 ? 3.385 1.826 -5.741 1.00 96.25 96 LYS A C 1
ATOM 776 O O . LYS A 1 96 ? 3.219 3.034 -5.577 1.00 96.25 96 LYS A O 1
ATOM 781 N N . TRP A 1 97 ? 4.583 1.288 -5.902 1.00 95.50 97 TRP A N 1
ATOM 782 C CA . TRP A 1 97 ? 5.806 2.075 -5.811 1.00 95.50 97 TRP A CA 1
ATOM 783 C C . TRP A 1 97 ? 6.723 1.836 -7.004 1.00 95.50 97 TRP A C 1
ATOM 785 O O . TRP A 1 97 ? 6.754 0.755 -7.589 1.00 95.50 97 TRP A O 1
ATOM 795 N N . VAL A 1 98 ? 7.478 2.871 -7.357 1.00 94.88 98 VAL A N 1
ATOM 796 C CA . VAL A 1 98 ? 8.534 2.823 -8.370 1.00 94.88 98 VAL A CA 1
ATOM 797 C C . VAL A 1 98 ? 9.755 3.578 -7.862 1.00 94.88 98 VAL A C 1
ATOM 799 O O . VAL A 1 98 ? 9.627 4.678 -7.311 1.00 94.88 98 VAL A O 1
ATOM 802 N N . VAL A 1 99 ? 10.934 2.983 -8.045 1.00 93.44 99 VAL A N 1
ATOM 803 C CA . VAL A 1 99 ? 12.201 3.592 -7.650 1.00 93.44 99 VAL A CA 1
ATOM 804 C C . VAL A 1 99 ? 12.575 4.671 -8.659 1.00 93.44 99 VAL A C 1
ATOM 806 O O . VAL A 1 99 ? 12.714 4.420 -9.854 1.00 93.44 99 VAL A O 1
ATOM 809 N N . THR A 1 100 ? 12.728 5.897 -8.180 1.00 92.50 100 THR A N 1
ATOM 810 C CA . THR A 1 100 ? 13.114 7.070 -8.960 1.00 92.50 100 THR A CA 1
ATOM 811 C C . THR A 1 100 ? 13.959 8.002 -8.096 1.00 92.50 100 THR A C 1
ATOM 813 O O . THR A 1 100 ? 14.075 7.832 -6.889 1.00 92.50 100 THR A O 1
ATOM 816 N N . GLU A 1 101 ? 14.485 9.074 -8.679 1.00 89.25 101 GLU A N 1
ATOM 817 C CA . GLU A 1 101 ? 15.174 10.120 -7.916 1.00 89.25 101 GLU A CA 1
ATOM 818 C C . GLU A 1 101 ? 14.228 11.037 -7.117 1.00 89.25 101 GLU A C 1
ATOM 820 O O . GLU A 1 101 ? 14.682 12.007 -6.508 1.00 89.25 101 GLU A O 1
ATOM 825 N N . LYS A 1 102 ? 12.916 10.788 -7.099 1.00 87.94 102 LYS A N 1
ATOM 826 C CA . LYS A 1 102 ? 11.920 11.606 -6.389 1.00 87.94 102 LYS A CA 1
ATOM 827 C C . LYS A 1 102 ? 11.263 10.818 -5.258 1.00 87.94 102 LYS A C 1
ATOM 829 O O . LYS A 1 102 ? 11.062 9.616 -5.384 1.00 87.94 102 LYS A O 1
ATOM 834 N N . GLU A 1 103 ? 10.902 11.529 -4.195 1.00 89.94 103 GLU A N 1
ATOM 835 C CA . GLU A 1 103 ? 10.070 11.037 -3.092 1.00 89.94 103 GLU A CA 1
ATOM 836 C C . GLU A 1 103 ? 8.739 11.782 -3.129 1.00 89.94 103 GLU A C 1
ATOM 838 O O . GLU A 1 103 ? 8.667 12.961 -2.782 1.00 89.94 103 GLU A O 1
ATOM 843 N N . GLU A 1 104 ? 7.695 11.132 -3.633 1.00 91.94 104 GLU A N 1
ATOM 844 C CA . GLU A 1 104 ? 6.432 11.801 -3.944 1.00 91.94 104 GLU A CA 1
ATOM 845 C C . GLU A 1 104 ? 5.271 10.806 -3.926 1.00 91.94 104 GLU A C 1
ATOM 847 O O . GLU A 1 104 ? 5.339 9.740 -4.541 1.00 91.94 104 GLU A O 1
ATOM 852 N N . VAL A 1 105 ? 4.169 11.171 -3.271 1.00 93.38 105 VAL A N 1
ATOM 853 C CA . VAL A 1 105 ? 2.901 10.451 -3.426 1.00 93.38 105 VAL A CA 1
ATOM 854 C C . VAL A 1 105 ? 2.185 11.026 -4.642 1.00 93.38 105 VAL A C 1
ATOM 856 O O . VAL A 1 105 ? 1.688 12.146 -4.621 1.00 93.38 105 VAL A O 1
ATOM 859 N N . MET A 1 106 ? 2.125 10.239 -5.707 1.00 93.44 106 MET A N 1
ATOM 860 C CA . MET A 1 106 ? 1.550 10.637 -6.989 1.0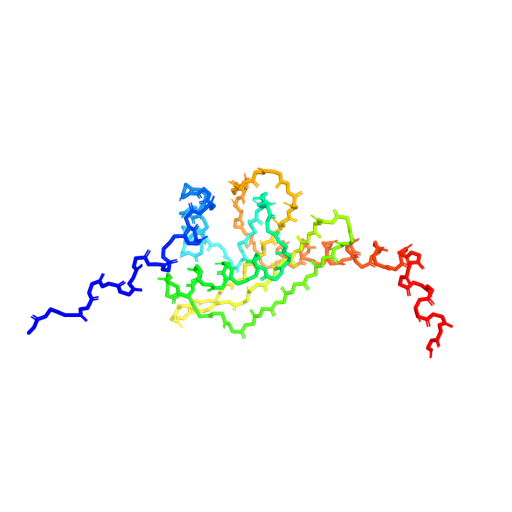0 93.44 106 MET A CA 1
ATOM 861 C C . MET A 1 106 ? 0.023 10.598 -6.971 1.00 93.44 106 MET A C 1
ATOM 863 O O . MET A 1 106 ? -0.633 11.459 -7.553 1.00 93.44 106 MET A O 1
ATOM 867 N N . ASN A 1 107 ? -0.550 9.561 -6.356 1.00 94.75 107 ASN A N 1
ATOM 868 C CA . ASN A 1 107 ? -1.995 9.371 -6.330 1.00 94.75 107 ASN A CA 1
ATOM 869 C C . ASN A 1 107 ? -2.452 8.620 -5.079 1.00 94.75 107 ASN A C 1
ATOM 871 O O . ASN A 1 107 ? -1.720 7.786 -4.549 1.00 94.75 107 ASN A O 1
ATOM 875 N N . VAL A 1 108 ? -3.683 8.896 -4.653 1.00 96.00 108 VAL A N 1
ATOM 876 C CA . VAL A 1 108 ? -4.376 8.187 -3.571 1.00 96.00 108 VAL A CA 1
ATOM 877 C C . VAL A 1 108 ? -5.832 8.026 -3.990 1.00 96.00 108 VAL A C 1
ATOM 879 O O . VAL A 1 108 ? -6.494 9.029 -4.277 1.00 96.00 108 VAL A O 1
ATOM 882 N N . GLU A 1 109 ? -6.303 6.784 -4.033 1.00 95.06 109 GLU A N 1
ATOM 883 C CA . GLU A 1 109 ? -7.629 6.396 -4.512 1.00 95.06 109 GLU A CA 1
ATOM 884 C C . GLU A 1 109 ? -8.303 5.446 -3.519 1.00 95.06 109 GLU A C 1
ATOM 886 O O . GLU A 1 109 ? -7.755 4.393 -3.195 1.00 95.06 109 GLU A O 1
ATOM 891 N N . SER A 1 110 ? -9.523 5.775 -3.099 1.00 95.62 110 SER A N 1
ATOM 892 C CA . SER A 1 110 ? -10.395 4.840 -2.385 1.00 95.62 110 SER A CA 1
ATOM 893 C C . SER A 1 110 ? -11.150 3.944 -3.360 1.00 95.62 110 SER A C 1
ATOM 895 O O . SER A 1 110 ? -11.798 4.434 -4.285 1.00 95.62 110 SER A O 1
ATOM 897 N N . LYS A 1 111 ? -11.121 2.633 -3.122 1.00 95.62 111 LYS A N 1
ATOM 898 C CA . LYS A 1 111 ? -11.723 1.603 -3.980 1.00 95.62 111 LYS A CA 1
ATOM 899 C C . LYS A 1 111 ? -12.621 0.680 -3.174 1.00 95.62 111 LYS A C 1
ATOM 901 O O . LYS A 1 111 ? -12.411 0.476 -1.976 1.00 95.62 111 LYS A O 1
ATOM 906 N N . ASP A 1 112 ? -13.655 0.152 -3.821 1.00 95.38 112 ASP A N 1
ATOM 907 C CA . ASP A 1 112 ? -14.418 -0.937 -3.210 1.00 95.38 112 ASP A CA 1
ATOM 908 C C . ASP A 1 112 ? -13.619 -2.254 -3.218 1.00 95.38 112 ASP A C 1
ATOM 910 O O . ASP A 1 112 ? -12.516 -2.332 -3.762 1.00 95.38 112 ASP A O 1
ATOM 914 N N . ASP A 1 113 ? -14.161 -3.293 -2.580 1.00 91.88 113 ASP A N 1
ATOM 915 C CA . ASP A 1 113 ? -13.461 -4.573 -2.443 1.00 91.88 113 ASP A CA 1
ATOM 916 C C . ASP A 1 113 ? -13.192 -5.263 -3.786 1.00 91.88 113 ASP A C 1
ATOM 918 O O . ASP A 1 113 ? -12.120 -5.831 -3.993 1.00 91.88 113 ASP A O 1
ATOM 922 N N . ARG A 1 114 ? -14.129 -5.172 -4.733 1.00 93.12 114 ARG A N 1
ATOM 923 C CA . ARG A 1 114 ? -13.981 -5.808 -6.043 1.00 93.12 114 ARG A CA 1
ATOM 924 C C . ARG A 1 114 ? -12.921 -5.087 -6.868 1.00 93.12 114 ARG A C 1
ATOM 926 O O . ARG A 1 114 ? -12.067 -5.740 -7.466 1.00 93.12 114 ARG A O 1
ATOM 933 N N . GLU A 1 115 ? -12.978 -3.759 -6.900 1.00 95.81 115 GLU A N 1
ATOM 934 C CA . GLU A 1 115 ? -12.012 -2.903 -7.591 1.00 95.81 115 GLU A CA 1
ATOM 935 C C . GLU A 1 115 ? -10.604 -3.092 -7.019 1.00 95.81 115 GLU A C 1
ATOM 937 O O . GLU A 1 115 ? -9.667 -3.357 -7.772 1.00 95.81 115 GLU A O 1
ATOM 942 N N . GLY A 1 116 ? -10.467 -3.025 -5.691 1.00 93.88 116 GLY A N 1
ATOM 943 C CA . GLY A 1 116 ? -9.188 -3.173 -4.999 1.00 93.88 116 GLY A CA 1
ATOM 944 C C . GLY A 1 116 ? -8.537 -4.535 -5.239 1.00 93.88 116 GLY A C 1
ATOM 945 O O . GLY A 1 116 ? -7.370 -4.595 -5.625 1.00 93.88 116 GLY A O 1
ATOM 946 N N . ARG A 1 117 ? -9.300 -5.630 -5.107 1.00 92.56 117 ARG A N 1
ATOM 947 C CA . ARG A 1 117 ? -8.802 -6.986 -5.395 1.00 92.56 117 ARG A CA 1
ATOM 948 C C . ARG A 1 117 ? -8.400 -7.166 -6.851 1.00 92.56 117 ARG A C 1
ATOM 950 O O . ARG A 1 117 ? -7.360 -7.755 -7.120 1.00 92.56 117 ARG A O 1
ATOM 957 N N . THR A 1 118 ? -9.214 -6.670 -7.783 1.00 95.38 118 THR A N 1
ATOM 958 C CA . THR A 1 118 ? -8.923 -6.784 -9.221 1.00 95.38 118 THR A CA 1
ATOM 959 C C . THR A 1 118 ? -7.611 -6.080 -9.557 1.00 95.38 118 THR A C 1
ATOM 961 O O . THR A 1 118 ? -6.767 -6.650 -10.242 1.00 95.38 118 THR A O 1
ATOM 964 N N . GLU A 1 119 ? -7.411 -4.869 -9.033 1.00 94.88 119 GLU A N 1
ATOM 965 C CA . GLU A 1 119 ? -6.170 -4.119 -9.229 1.00 94.88 119 GLU A CA 1
ATOM 966 C C . GLU A 1 119 ? -4.970 -4.814 -8.578 1.00 94.88 119 GLU A C 1
ATOM 968 O O . GLU A 1 119 ? -3.927 -4.950 -9.213 1.00 94.88 119 GLU A O 1
ATOM 973 N N . PHE A 1 120 ? -5.119 -5.309 -7.348 1.00 94.00 120 PHE A N 1
ATOM 974 C CA . PHE A 1 120 ? -4.065 -6.057 -6.668 1.00 94.00 120 PHE A CA 1
ATOM 975 C C . PHE A 1 120 ? -3.629 -7.295 -7.457 1.00 94.00 120 PHE A C 1
ATOM 977 O O . PHE A 1 120 ? -2.437 -7.459 -7.716 1.00 94.00 120 PHE A O 1
ATOM 984 N N . TYR A 1 121 ? -4.576 -8.137 -7.882 1.00 90.56 121 TYR A N 1
ATOM 985 C CA . TYR A 1 121 ? -4.250 -9.341 -8.644 1.00 90.56 121 TYR A CA 1
ATOM 986 C C . TYR A 1 121 ? -3.597 -9.009 -9.985 1.00 90.56 121 TYR A C 1
ATOM 988 O O . TYR A 1 121 ? -2.618 -9.656 -10.336 1.00 90.56 121 TYR A O 1
ATOM 996 N N . ALA A 1 122 ? -4.057 -7.970 -10.687 1.00 92.62 122 ALA A N 1
ATOM 997 C CA . ALA A 1 122 ? -3.432 -7.537 -11.936 1.00 92.62 122 ALA A CA 1
ATOM 998 C C . ALA A 1 122 ? -1.976 -7.067 -11.741 1.00 92.62 122 ALA A C 1
ATOM 1000 O O . ALA A 1 122 ? -1.117 -7.341 -12.576 1.00 92.62 122 ALA A O 1
ATOM 1001 N N . LEU A 1 123 ? -1.676 -6.378 -10.634 1.00 92.69 123 LEU A N 1
ATOM 1002 C CA . LEU A 1 123 ? -0.310 -5.951 -10.312 1.00 92.69 123 LEU A CA 1
ATOM 1003 C C . LEU A 1 123 ? 0.592 -7.133 -9.954 1.00 92.69 123 LEU A C 1
ATOM 1005 O O . LEU A 1 123 ? 1.730 -7.193 -10.412 1.00 92.69 123 LEU A O 1
ATOM 1009 N N . VAL A 1 124 ? 0.092 -8.066 -9.142 1.00 89.75 124 VAL A N 1
ATOM 1010 C CA . VAL A 1 124 ? 0.844 -9.271 -8.765 1.00 89.75 124 VAL A CA 1
ATOM 1011 C C . VAL A 1 124 ? 1.126 -10.141 -9.985 1.00 89.75 124 VAL A C 1
ATOM 1013 O O . VAL A 1 124 ? 2.239 -10.643 -10.104 1.00 89.75 124 VAL A O 1
ATOM 1016 N N . ASP A 1 125 ? 0.159 -10.287 -10.891 1.00 87.75 125 ASP A N 1
ATOM 1017 C CA . ASP A 1 125 ? 0.304 -11.037 -12.143 1.00 87.75 125 ASP A CA 1
ATOM 1018 C C . ASP A 1 125 ? 1.400 -10.423 -13.024 1.00 87.75 125 ASP A C 1
ATOM 1020 O O . ASP A 1 125 ? 2.368 -11.090 -13.369 1.00 87.75 125 ASP A O 1
ATOM 1024 N N . MET A 1 126 ? 1.350 -9.105 -13.239 1.00 87.56 126 MET A N 1
ATOM 1025 C CA . MET A 1 126 ? 2.368 -8.362 -13.991 1.00 87.56 126 MET A CA 1
ATOM 1026 C C . MET A 1 126 ? 3.782 -8.507 -13.406 1.00 87.56 126 MET A C 1
ATOM 1028 O O . MET A 1 126 ? 4.754 -8.660 -14.145 1.00 87.56 126 MET A O 1
ATOM 1032 N N . ILE A 1 127 ? 3.912 -8.441 -12.078 1.00 89.25 127 ILE A N 1
ATOM 1033 C CA . ILE A 1 127 ? 5.203 -8.617 -11.397 1.00 89.25 127 ILE A CA 1
ATOM 1034 C C . ILE A 1 127 ? 5.670 -10.071 -11.508 1.00 89.25 127 ILE A C 1
ATOM 1036 O O . ILE A 1 127 ? 6.858 -10.329 -11.691 1.00 89.25 127 ILE A O 1
ATOM 1040 N N . SER A 1 128 ?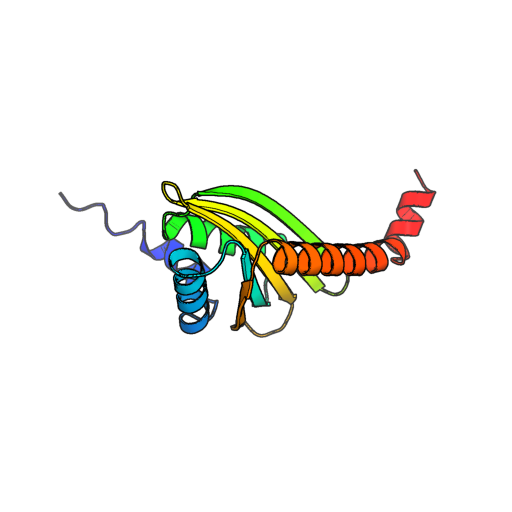 4.745 -11.023 -11.399 1.00 82.69 128 SER A N 1
ATOM 1041 C CA . SER A 1 128 ? 5.046 -12.451 -11.498 1.00 82.69 128 SER A CA 1
ATOM 1042 C C . SER A 1 128 ? 5.502 -12.828 -12.901 1.00 82.69 128 SER A C 1
ATOM 1044 O O . SER A 1 128 ? 6.470 -13.571 -13.026 1.00 82.69 128 SER A O 1
ATOM 1046 N N . ASP A 1 129 ? 4.877 -12.281 -13.944 1.00 80.31 129 ASP A N 1
ATOM 1047 C CA . ASP A 1 129 ? 5.318 -12.457 -15.326 1.00 80.31 129 ASP A CA 1
ATOM 1048 C C . ASP A 1 129 ? 6.760 -11.978 -15.502 1.00 80.31 129 ASP A C 1
ATOM 1050 O O . ASP A 1 129 ? 7.606 -12.729 -15.988 1.00 80.31 129 ASP A O 1
ATOM 1054 N N . ASP A 1 130 ? 7.079 -10.773 -15.028 1.00 76.31 130 ASP A N 1
ATOM 1055 C CA . ASP A 1 130 ? 8.444 -10.246 -15.088 1.00 76.31 130 ASP A CA 1
ATOM 1056 C C . ASP A 1 130 ? 9.456 -11.171 -14.384 1.00 76.31 130 ASP A C 1
ATOM 1058 O O . ASP A 1 130 ? 10.494 -11.513 -14.954 1.00 76.31 130 ASP A O 1
ATOM 1062 N N . LEU A 1 131 ? 9.111 -11.689 -13.199 1.00 69.25 131 LEU A N 1
ATOM 1063 C CA . LEU A 1 131 ? 9.936 -12.660 -12.471 1.00 69.25 131 LEU A CA 1
ATOM 1064 C C . LEU A 1 131 ? 10.079 -13.998 -13.214 1.00 69.25 131 LEU A C 1
ATOM 1066 O O . LEU A 1 131 ? 11.154 -14.599 -13.205 1.00 69.25 131 LEU A O 1
ATOM 1070 N N . ILE A 1 132 ? 9.018 -14.480 -13.865 1.00 66.12 132 ILE A N 1
ATOM 1071 C CA . ILE A 1 132 ? 9.039 -15.722 -14.645 1.00 66.12 132 ILE A CA 1
ATOM 1072 C C . ILE A 1 132 ? 9.921 -15.564 -15.880 1.00 66.12 132 ILE A C 1
ATOM 1074 O O . ILE A 1 132 ? 10.533 -16.547 -16.299 1.00 66.12 132 ILE A O 1
ATOM 1078 N N . PHE A 1 133 ? 9.996 -14.384 -16.498 1.00 66.19 133 PHE A N 1
ATOM 1079 C CA . PHE A 1 133 ? 10.839 -14.133 -17.673 1.00 66.19 133 PHE A CA 1
ATOM 1080 C C . PHE A 1 133 ? 12.264 -13.671 -17.335 1.00 66.19 133 PHE A C 1
ATOM 1082 O O . PHE A 1 133 ? 13.103 -13.617 -18.237 1.00 66.19 133 PHE A O 1
ATOM 1089 N N . ASP A 1 134 ? 12.577 -13.442 -16.059 1.00 65.69 134 ASP A N 1
ATOM 1090 C CA . ASP A 1 134 ? 13.922 -13.101 -15.607 1.00 65.69 134 ASP A CA 1
ATOM 1091 C C . ASP A 1 134 ? 14.907 -14.264 -15.857 1.00 65.69 134 ASP A C 1
ATOM 1093 O O . ASP A 1 134 ? 14.765 -15.390 -15.361 1.00 65.69 134 ASP A O 1
ATOM 1097 N N . SER A 1 135 ? 15.926 -13.996 -16.678 1.00 60.91 135 SER A N 1
ATOM 1098 C CA . SER A 1 135 ? 16.905 -15.000 -17.102 1.00 60.91 135 SER A CA 1
ATOM 1099 C C . SER A 1 135 ? 17.750 -15.518 -15.938 1.00 60.91 135 SER A C 1
ATOM 1101 O O . SER A 1 135 ? 18.091 -16.703 -15.915 1.00 60.91 135 SER A O 1
ATOM 1103 N N . VAL A 1 136 ? 18.041 -14.680 -14.939 1.00 61.84 136 VAL A N 1
ATOM 1104 C CA . VAL A 1 136 ? 18.816 -15.061 -13.753 1.00 61.84 136 VAL A CA 1
ATOM 1105 C C . VAL A 1 136 ? 17.999 -16.015 -12.893 1.00 61.84 136 VAL A C 1
ATOM 1107 O O . VAL A 1 136 ? 18.503 -17.079 -12.525 1.00 61.84 136 VAL A O 1
ATOM 1110 N N . LEU A 1 137 ? 16.726 -15.701 -12.642 1.00 60.03 137 LEU A N 1
ATOM 1111 C CA . LEU A 1 137 ? 15.841 -16.581 -11.877 1.00 60.03 137 LEU A CA 1
ATOM 1112 C C . LEU A 1 137 ? 15.597 -17.912 -12.590 1.00 60.03 137 LEU A C 1
ATOM 1114 O O . LEU A 1 137 ? 15.668 -18.957 -11.946 1.00 60.03 137 LEU A O 1
ATOM 1118 N N . ARG A 1 138 ? 15.417 -17.928 -13.917 1.00 62.06 138 ARG A N 1
ATOM 1119 C CA . ARG A 1 138 ? 15.342 -19.188 -14.687 1.00 62.06 138 ARG A CA 1
ATOM 1120 C C . ARG A 1 138 ? 16.619 -20.015 -14.587 1.00 62.06 138 ARG A C 1
ATOM 1122 O O . ARG A 1 138 ? 16.560 -21.236 -14.427 1.00 62.06 138 ARG A O 1
ATOM 1129 N N . HIS A 1 139 ? 17.782 -19.375 -14.670 1.00 62.41 139 HIS A N 1
ATOM 1130 C CA . HIS A 1 139 ? 19.060 -20.066 -14.507 1.00 62.41 139 HIS A CA 1
ATOM 1131 C C . HIS A 1 139 ? 19.264 -20.600 -13.087 1.00 62.41 139 HIS A C 1
ATOM 1133 O O . HIS A 1 139 ? 19.870 -21.655 -12.927 1.00 62.41 139 HIS A O 1
ATOM 1139 N N . MET A 1 140 ? 18.741 -19.923 -12.066 1.00 64.12 140 MET A N 1
ATOM 1140 C CA . MET A 1 140 ? 18.736 -20.435 -10.696 1.00 64.12 140 MET A CA 1
ATOM 1141 C C . MET A 1 140 ? 17.743 -21.593 -10.525 1.00 64.12 140 MET A C 1
ATOM 1143 O O . MET A 1 140 ? 18.140 -22.639 -10.025 1.00 64.12 140 MET A O 1
ATOM 1147 N N . MET A 1 141 ? 16.499 -21.462 -10.997 1.00 59.53 141 MET A N 1
ATOM 1148 C CA . MET A 1 141 ? 15.471 -22.512 -10.912 1.00 59.53 141 MET A CA 1
ATOM 1149 C C . MET A 1 141 ? 15.828 -23.773 -11.699 1.00 59.53 141 MET A C 1
ATOM 1151 O O . MET A 1 141 ? 15.470 -24.855 -11.279 1.00 59.53 141 MET A O 1
ATOM 1155 N N . SER A 1 142 ? 16.543 -23.663 -12.821 1.00 60.44 142 SER A N 1
ATOM 1156 C CA . SER A 1 142 ? 16.997 -24.835 -13.592 1.00 60.44 142 SER A CA 1
ATOM 1157 C C . SER A 1 142 ? 18.153 -25.606 -12.944 1.00 60.44 142 SER A C 1
ATOM 1159 O O . SER A 1 142 ? 18.491 -26.694 -13.407 1.00 60.44 142 SER A O 1
ATOM 1161 N N . ARG A 1 143 ? 18.792 -25.042 -11.911 1.00 54.56 143 ARG A N 1
ATOM 1162 C CA . ARG A 1 143 ? 19.875 -25.692 -11.155 1.00 54.56 143 ARG A CA 1
ATOM 1163 C C . ARG A 1 143 ? 19.385 -26.420 -9.901 1.00 54.56 143 ARG A C 1
ATOM 1165 O O . ARG A 1 143 ? 20.186 -27.139 -9.305 1.00 54.56 143 ARG A O 1
ATOM 1172 N N . TYR A 1 144 ? 18.130 -26.216 -9.513 1.00 48.44 144 TYR A N 1
ATOM 1173 C CA . TYR A 1 144 ? 17.462 -26.882 -8.394 1.00 48.44 144 TYR A CA 1
ATOM 1174 C C . TYR A 1 144 ? 16.316 -27.755 -8.906 1.00 48.44 144 TYR A C 1
ATOM 1176 O O . TYR A 1 144 ? 15.953 -28.696 -8.168 1.00 48.44 144 TYR A O 1
#

Secondary structure (DSSP, 8-state):
----SSSSHHHHHHHTTS-HHHHHHHHHHHHHS-SEEEEEEEESS-HHHHHHHHHHHHHHTT-EEEEEEEEE-TTSEEEEEEEEEETTEEEEEEEEEEE-S--EEEEEEEE-HHHHHHHHHHHHHHHHHHHHH-HHHHHHHTT-

Organism: Pyrococcus abyssi (strain GE5 / Orsay) (NCBI:txid272844)